Protein AF-A0A357T843-F1 (afdb_monomer_lite)

Radius of gyration: 19.22 Å; chains: 1; bounding box: 38×35×59 Å

Structure (mmCIF, N/CA/C/O backbone):
data_AF-A0A357T843-F1
#
_entry.id   AF-A0A357T843-F1
#
loop_
_atom_site.group_PDB
_atom_site.id
_atom_site.type_symbol
_atom_site.label_atom_id
_atom_site.label_alt_id
_atom_site.label_comp_id
_atom_site.label_asym_id
_atom_site.label_entity_id
_atom_site.label_seq_id
_atom_site.pdbx_PDB_ins_code
_atom_site.Cartn_x
_atom_site.Cartn_y
_atom_site.Cartn_z
_atom_site.occupancy
_atom_site.B_iso_or_equiv
_atom_site.auth_seq_id
_atom_site.auth_comp_id
_atom_site.auth_asym_id
_atom_site.auth_atom_id
_atom_site.pdbx_PDB_model_num
ATOM 1 N N . MET A 1 1 ? -23.419 -10.556 -13.856 1.00 36.19 1 MET A N 1
ATOM 2 C CA . MET A 1 1 ? -22.731 -9.258 -13.657 1.00 36.19 1 MET A CA 1
ATOM 3 C C . MET A 1 1 ? -23.251 -8.631 -12.364 1.00 36.19 1 MET A C 1
ATOM 5 O O . MET A 1 1 ? -24.310 -8.017 -12.367 1.00 36.19 1 MET A O 1
ATOM 9 N N . GLY A 1 2 ? -22.595 -8.901 -11.231 1.00 37.34 2 GLY A N 1
ATOM 10 C CA . GLY A 1 2 ? -23.030 -8.414 -9.915 1.00 37.34 2 GLY A CA 1
ATOM 11 C C . GLY A 1 2 ? -22.570 -6.976 -9.679 1.00 37.34 2 GLY A C 1
ATOM 12 O O . GLY A 1 2 ? -21.392 -6.674 -9.846 1.00 37.34 2 GLY A O 1
ATOM 13 N N . LYS A 1 3 ? -23.495 -6.080 -9.326 1.00 36.06 3 LYS A N 1
ATOM 14 C CA . LYS A 1 3 ? -23.189 -4.685 -8.986 1.00 36.06 3 LYS A CA 1
ATOM 15 C C . LYS A 1 3 ? -22.627 -4.628 -7.561 1.00 36.06 3 LYS A C 1
ATOM 17 O O . LYS A 1 3 ? -23.372 -4.830 -6.607 1.00 36.06 3 LYS A O 1
ATOM 22 N N . TYR A 1 4 ? -21.337 -4.337 -7.410 1.00 35.84 4 TYR A N 1
ATOM 23 C CA . TYR A 1 4 ? -20.745 -4.034 -6.105 1.00 35.84 4 TYR A CA 1
ATOM 24 C C . TYR A 1 4 ? -21.028 -2.567 -5.751 1.00 35.84 4 TYR A C 1
ATOM 26 O O . TYR A 1 4 ? -20.504 -1.652 -6.381 1.00 35.84 4 TYR A O 1
ATOM 34 N N . ASN A 1 5 ? -21.885 -2.338 -4.754 1.00 35.84 5 ASN A N 1
ATOM 35 C CA . ASN A 1 5 ? -22.154 -1.011 -4.198 1.00 35.84 5 ASN A CA 1
ATOM 36 C C . ASN A 1 5 ? -21.039 -0.634 -3.211 1.00 35.84 5 ASN A C 1
ATOM 38 O O . ASN A 1 5 ? -21.101 -0.992 -2.035 1.00 35.84 5 ASN A O 1
ATOM 42 N N . VAL A 1 6 ? -20.025 0.1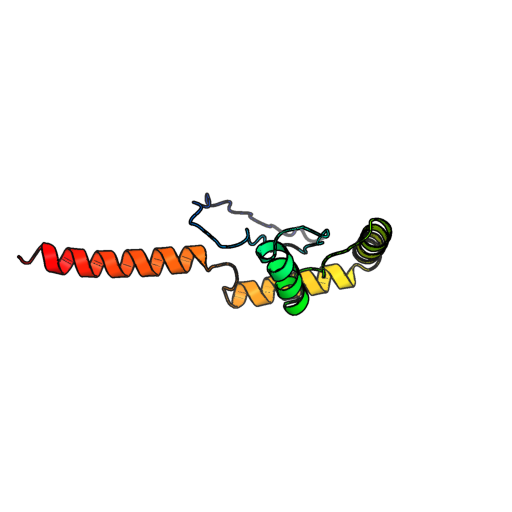01 -3.669 1.00 39.31 6 VAL A N 1
ATOM 43 C CA . VAL A 1 6 ? -19.020 0.700 -2.779 1.00 39.31 6 VAL A CA 1
ATOM 44 C C . VAL A 1 6 ? -19.473 2.115 -2.423 1.00 39.31 6 VAL A C 1
ATOM 46 O O . VAL A 1 6 ? -19.287 3.057 -3.190 1.00 39.31 6 VAL A O 1
ATOM 49 N N . LYS A 1 7 ? -20.087 2.287 -1.247 1.00 33.34 7 LYS A N 1
ATOM 50 C CA . LYS A 1 7 ? -20.304 3.620 -0.666 1.00 33.34 7 LYS A CA 1
ATOM 51 C C . LYS A 1 7 ? -18.979 4.126 -0.090 1.00 33.34 7 LYS A C 1
ATOM 53 O O . LYS A 1 7 ? -18.620 3.783 1.032 1.00 33.34 7 LYS A O 1
ATOM 58 N N . CYS A 1 8 ? -18.263 4.956 -0.844 1.00 34.16 8 CYS A N 1
ATOM 59 C CA . CYS A 1 8 ? -17.141 5.728 -0.313 1.00 34.16 8 CYS A CA 1
ATOM 60 C C . CYS A 1 8 ? -17.693 6.914 0.495 1.00 34.16 8 CYS A C 1
ATOM 62 O O . CYS A 1 8 ? -18.053 7.950 -0.058 1.00 34.16 8 CYS A O 1
ATOM 64 N N . THR A 1 9 ? -17.824 6.760 1.813 1.00 40.94 9 THR A N 1
ATOM 65 C CA . THR A 1 9 ? -18.115 7.884 2.712 1.00 40.94 9 THR A CA 1
ATOM 66 C C . THR A 1 9 ? -16.826 8.647 2.995 1.00 40.94 9 THR A C 1
ATOM 68 O O . THR A 1 9 ? -16.083 8.302 3.913 1.00 40.94 9 THR A O 1
ATOM 71 N N . THR A 1 10 ? -16.555 9.697 2.227 1.00 39.06 10 THR A N 1
ATOM 72 C CA . THR A 1 10 ? -15.476 10.653 2.497 1.00 39.06 10 THR A CA 1
ATOM 73 C C . THR A 1 10 ? -15.836 11.521 3.708 1.00 39.06 10 THR A C 1
ATOM 75 O O . THR A 1 10 ? -16.389 12.612 3.591 1.00 39.06 10 THR A O 1
ATOM 78 N N . LYS A 1 11 ? -15.534 11.049 4.924 1.00 38.69 11 LYS A N 1
ATOM 79 C CA . LYS A 1 11 ? -15.502 11.936 6.098 1.00 38.69 11 LYS A CA 1
ATOM 80 C C . LYS A 1 11 ? -14.189 12.722 6.069 1.00 38.69 11 LYS A C 1
ATOM 82 O O . LYS A 1 11 ? -13.125 12.118 6.150 1.00 38.69 11 LYS A O 1
ATOM 87 N N . LYS A 1 12 ? -14.289 14.055 5.937 1.00 36.38 12 LYS A N 1
ATOM 88 C CA . LYS A 1 12 ? -13.186 15.040 5.979 1.00 36.38 12 LYS A CA 1
ATOM 89 C C . LYS A 1 12 ? -12.102 14.630 6.989 1.00 36.38 12 LYS A C 1
ATOM 91 O O . LYS A 1 12 ? -12.351 14.621 8.193 1.00 36.38 12 LYS A O 1
ATOM 96 N N . SER A 1 13 ? -10.912 14.307 6.491 1.00 37.75 13 SER A N 1
ATOM 97 C CA . SER A 1 13 ? -9.718 14.039 7.291 1.00 37.75 13 SER A CA 1
ATOM 98 C C . SER A 1 13 ? -9.080 15.363 7.717 1.00 37.75 13 SER A C 1
ATOM 100 O O . SER A 1 13 ? -8.620 16.132 6.875 1.00 37.75 13 SER A O 1
ATOM 102 N N . VAL A 1 14 ? -9.072 15.637 9.021 1.00 40.47 14 VAL A N 1
ATOM 103 C CA . VAL A 1 14 ? -8.309 16.738 9.623 1.00 40.47 14 VAL A CA 1
ATOM 104 C C . VAL A 1 14 ? -6.891 16.223 9.875 1.00 40.47 14 VAL A C 1
ATOM 106 O O . VAL A 1 14 ? -6.715 15.235 10.587 1.00 40.47 14 VAL A O 1
ATOM 109 N N . PHE A 1 15 ? -5.898 16.852 9.244 1.00 34.44 15 PHE A N 1
ATOM 110 C CA . PHE A 1 15 ? -4.486 16.479 9.342 1.00 34.44 15 PHE A CA 1
ATOM 111 C C . PHE A 1 15 ? -3.886 16.886 10.688 1.00 34.44 15 PHE A C 1
ATOM 113 O O . PHE A 1 15 ? -3.948 18.050 11.073 1.00 34.44 15 PHE A O 1
ATOM 120 N N . GLY A 1 16 ? -3.277 15.916 11.372 1.00 31.86 16 GLY A N 1
ATOM 121 C CA . GLY A 1 16 ? -2.362 16.099 12.494 1.00 31.86 16 GLY A CA 1
ATOM 122 C C . GLY A 1 16 ? -1.013 15.472 12.137 1.00 31.86 16 GLY A C 1
ATOM 123 O O . GLY A 1 16 ? -0.962 14.419 11.506 1.00 31.86 16 GLY A O 1
ATOM 124 N N . SER A 1 17 ? 0.060 16.170 12.488 1.00 33.41 17 SER A N 1
ATOM 125 C CA . SER A 1 17 ? 1.472 15.903 12.193 1.00 33.41 17 SER A CA 1
ATOM 126 C C . SER A 1 17 ? 1.902 14.424 12.161 1.00 33.41 17 SER A C 1
ATOM 128 O O . SER A 1 17 ? 1.781 13.715 13.158 1.00 33.41 17 SER A O 1
ATOM 130 N N . GLY A 1 18 ? 2.531 14.012 11.052 1.00 37.75 18 GLY A N 1
ATOM 131 C CA . GLY A 1 18 ? 3.561 12.964 11.055 1.00 37.75 18 GLY A CA 1
ATOM 132 C C . GLY A 1 18 ? 3.159 11.532 10.693 1.00 37.75 18 GLY A C 1
ATOM 133 O O . GLY A 1 18 ? 3.995 10.647 10.826 1.00 37.75 18 GLY A O 1
ATOM 134 N N . THR A 1 19 ? 1.940 11.264 10.218 1.00 37.38 19 THR A N 1
ATOM 135 C CA . THR A 1 19 ? 1.590 9.932 9.679 1.00 37.38 19 THR A CA 1
ATOM 136 C C . THR A 1 19 ? 1.444 9.997 8.157 1.00 37.38 19 THR A C 1
ATOM 138 O O . THR A 1 19 ? 0.696 10.850 7.675 1.00 37.38 19 THR A O 1
ATOM 141 N N . PRO A 1 20 ? 2.146 9.149 7.374 1.00 50.19 20 PRO A N 1
ATOM 142 C CA . PRO A 1 20 ? 1.960 9.111 5.929 1.00 50.19 20 PRO A CA 1
ATOM 143 C C . PRO A 1 20 ? 0.485 8.849 5.620 1.00 50.19 20 PRO A C 1
ATOM 145 O O . PRO A 1 20 ? -0.173 8.054 6.293 1.00 50.19 20 PRO A O 1
ATOM 148 N N . TYR A 1 21 ? -0.040 9.567 4.631 1.00 49.28 21 TYR A N 1
ATOM 149 C CA . TYR A 1 21 ? -1.422 9.446 4.186 1.00 49.28 21 TYR A CA 1
ATOM 150 C C . TYR A 1 21 ? -1.699 7.984 3.811 1.00 49.28 21 TYR A C 1
ATOM 152 O O . TYR A 1 21 ? -1.209 7.483 2.800 1.00 49.28 21 TYR A O 1
ATOM 160 N N . PHE A 1 22 ? -2.463 7.288 4.649 1.00 65.00 22 PHE A N 1
ATOM 161 C CA . PHE A 1 22 ? -2.771 5.878 4.458 1.00 65.00 22 PHE A CA 1
ATOM 162 C C . PHE A 1 22 ? -4.039 5.742 3.618 1.00 65.00 22 PHE A C 1
ATOM 164 O O . PHE A 1 22 ? -5.157 5.793 4.129 1.00 65.00 22 PHE A O 1
ATOM 171 N N . TYR A 1 23 ? -3.858 5.581 2.310 1.00 70.50 23 TYR A N 1
ATOM 172 C CA . TYR A 1 23 ? -4.944 5.222 1.407 1.00 70.50 23 TYR A CA 1
ATOM 173 C C . TYR A 1 23 ? -5.051 3.688 1.332 1.00 70.50 23 TYR A C 1
ATOM 175 O O . TYR A 1 23 ? -4.055 3.039 0.994 1.00 70.50 23 TYR A O 1
ATOM 183 N N . PRO A 1 24 ? -6.222 3.090 1.640 1.00 85.81 24 PRO A N 1
ATOM 184 C CA . PRO A 1 24 ? -6.441 1.643 1.590 1.00 85.81 24 PRO A CA 1
ATOM 185 C C . PRO A 1 24 ? -6.647 1.187 0.139 1.00 85.81 24 PRO A C 1
ATOM 187 O O . PRO A 1 24 ? -7.714 0.716 -0.247 1.00 85.81 24 PRO A O 1
ATOM 190 N N . ILE A 1 25 ? -5.621 1.393 -0.679 1.00 90.88 25 ILE A N 1
ATOM 191 C CA . ILE A 1 25 ? -5.533 0.972 -2.077 1.00 90.88 25 ILE A CA 1
ATOM 192 C C . ILE A 1 25 ? -4.145 0.362 -2.324 1.00 90.88 25 ILE A C 1
ATOM 194 O O . ILE A 1 25 ? -3.207 0.696 -1.589 1.00 90.88 25 ILE A O 1
ATOM 198 N N . PRO A 1 26 ? -3.992 -0.523 -3.326 1.00 93.69 26 PRO A N 1
ATOM 199 C CA . PRO A 1 26 ? -2.688 -1.021 -3.752 1.00 93.69 26 PRO A CA 1
ATOM 200 C C . PRO A 1 26 ? -1.751 0.131 -4.138 1.00 93.69 26 PRO A C 1
ATOM 202 O O . PRO A 1 26 ? -2.147 1.024 -4.888 1.00 93.69 26 PRO A O 1
ATOM 205 N N . LYS A 1 27 ? -0.521 0.132 -3.609 1.00 91.62 27 LYS A N 1
ATOM 206 C CA . LYS A 1 27 ? 0.444 1.236 -3.779 1.00 91.62 27 LYS A CA 1
ATOM 207 C C . LYS A 1 27 ? 1.668 0.816 -4.590 1.00 91.62 27 LYS A C 1
ATOM 209 O O . LYS A 1 27 ? 2.323 -0.159 -4.243 1.00 91.62 27 LYS A O 1
ATOM 214 N N . LEU A 1 28 ? 2.001 1.602 -5.610 1.00 92.88 28 LEU A N 1
ATOM 215 C CA . LEU A 1 28 ? 3.262 1.536 -6.349 1.00 92.88 28 LEU A CA 1
ATOM 216 C C . LEU A 1 28 ? 4.163 2.682 -5.877 1.00 92.88 28 LEU A C 1
ATOM 218 O O . LEU A 1 28 ? 3.734 3.837 -5.898 1.00 92.88 28 LEU A O 1
ATOM 222 N N . PHE A 1 29 ? 5.386 2.379 -5.445 1.00 91.31 29 PHE A N 1
ATOM 223 C CA . PHE A 1 29 ? 6.307 3.378 -4.897 1.00 91.31 29 PHE A CA 1
ATOM 224 C C . PHE A 1 29 ? 7.431 3.726 -5.878 1.00 91.31 29 PHE A C 1
ATOM 226 O O . PHE A 1 29 ? 8.155 2.857 -6.353 1.00 91.31 29 PHE A O 1
ATOM 233 N N . LEU A 1 30 ? 7.599 5.022 -6.144 1.00 90.81 30 LEU A N 1
ATOM 234 C CA . LEU A 1 30 ? 8.766 5.592 -6.825 1.00 90.81 30 LEU A CA 1
ATOM 235 C C . LEU A 1 30 ? 9.894 5.814 -5.815 1.00 90.81 30 LEU A C 1
ATOM 237 O O . LEU A 1 30 ? 9.607 6.121 -4.660 1.00 90.81 30 LEU A O 1
ATOM 241 N N . GLN A 1 31 ? 11.151 5.761 -6.254 1.00 86.62 31 GLN A N 1
ATOM 242 C CA . GLN A 1 31 ? 12.281 6.159 -5.416 1.00 86.62 31 GLN A CA 1
ATOM 243 C C . GLN A 1 31 ? 12.182 7.627 -4.999 1.00 86.62 31 GLN A C 1
ATOM 245 O O . GLN A 1 31 ? 12.026 8.521 -5.839 1.00 86.62 31 GLN A O 1
ATOM 250 N N . ARG A 1 32 ? 12.310 7.881 -3.691 1.00 77.31 32 ARG A N 1
ATOM 251 C CA . ARG A 1 32 ? 12.309 9.236 -3.125 1.00 77.31 32 ARG A CA 1
ATOM 252 C C . ARG A 1 32 ? 13.541 9.515 -2.264 1.00 77.31 32 ARG A C 1
ATOM 254 O O . ARG A 1 32 ? 14.343 8.636 -1.974 1.00 77.31 32 ARG A O 1
ATOM 261 N N . VAL A 1 33 ? 13.712 10.787 -1.897 1.00 60.59 33 VAL A N 1
ATOM 262 C CA . VAL A 1 33 ? 14.906 11.295 -1.192 1.00 60.59 33 VAL A CA 1
ATOM 263 C C . VAL A 1 33 ? 14.724 11.316 0.336 1.00 60.59 33 VAL A C 1
ATOM 265 O O . VAL A 1 33 ? 15.689 11.518 1.067 1.00 60.59 33 VAL A O 1
ATOM 268 N N . GLY A 1 34 ? 13.498 11.126 0.839 1.00 71.88 34 GLY A N 1
ATOM 269 C CA . GLY A 1 34 ? 13.171 11.217 2.263 1.00 71.88 34 GLY A CA 1
ATOM 270 C C . GLY A 1 34 ? 13.055 9.858 2.960 1.00 71.88 34 GLY A C 1
ATOM 271 O O . GLY A 1 34 ? 12.303 8.988 2.529 1.00 71.88 34 GLY A O 1
ATOM 272 N N . GLY A 1 35 ? 13.714 9.701 4.114 1.00 68.94 35 GLY A N 1
ATOM 273 C CA . GLY A 1 35 ? 13.677 8.453 4.895 1.00 68.94 35 GLY A CA 1
ATOM 274 C C . GLY A 1 35 ? 12.278 8.044 5.384 1.00 68.94 35 GLY A C 1
A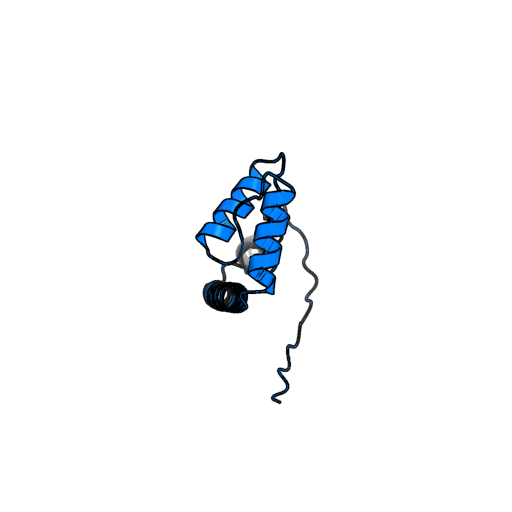TOM 275 O O . GLY A 1 35 ? 11.959 6.859 5.412 1.00 68.94 35 GLY A O 1
ATOM 276 N N . HIS A 1 36 ? 11.408 9.008 5.709 1.00 70.38 36 HIS A N 1
ATOM 277 C CA . HIS A 1 36 ? 10.014 8.725 6.085 1.00 70.38 36 HIS A CA 1
ATOM 278 C C . HIS A 1 36 ? 9.197 8.119 4.933 1.00 70.38 36 HIS A C 1
ATOM 280 O O . HIS A 1 36 ? 8.292 7.321 5.169 1.00 70.38 36 HIS A O 1
ATOM 286 N N . GLU A 1 37 ? 9.518 8.482 3.691 1.00 72.44 37 GLU A N 1
ATOM 287 C CA . GLU A 1 37 ? 8.844 7.978 2.492 1.00 72.44 37 GLU A CA 1
ATOM 288 C C . GLU A 1 37 ? 9.367 6.578 2.135 1.00 72.44 37 GLU A C 1
ATOM 290 O O . GLU A 1 37 ? 8.564 5.677 1.886 1.00 72.44 37 GLU A O 1
ATOM 295 N N . ALA A 1 38 ? 10.685 6.364 2.248 1.00 81.44 38 ALA A N 1
ATOM 296 C CA . ALA A 1 38 ? 11.323 5.056 2.081 1.00 81.44 38 ALA A CA 1
ATOM 297 C C . ALA A 1 38 ? 10.811 4.027 3.105 1.00 81.44 38 ALA A C 1
ATOM 299 O O . ALA A 1 38 ? 10.477 2.892 2.759 1.00 81.44 38 ALA A O 1
ATOM 300 N N . TYR A 1 39 ? 10.664 4.434 4.372 1.00 83.81 39 TYR A N 1
ATOM 301 C CA . TYR A 1 39 ? 10.074 3.574 5.399 1.00 83.81 39 TYR A CA 1
ATOM 302 C C . TYR A 1 39 ? 8.614 3.222 5.083 1.00 83.81 39 TYR A C 1
ATOM 304 O O . TYR A 1 39 ? 8.191 2.092 5.316 1.00 83.81 39 TYR A O 1
ATOM 312 N N . GLY A 1 40 ? 7.855 4.154 4.496 1.00 83.56 40 GLY A N 1
ATOM 313 C CA . GLY A 1 40 ? 6.495 3.899 4.021 1.00 83.56 40 GLY A CA 1
ATOM 314 C C . GLY A 1 40 ? 6.431 2.785 2.972 1.00 83.56 40 GLY A C 1
ATOM 315 O O . GLY A 1 40 ? 5.593 1.892 3.094 1.00 83.56 40 GLY A O 1
ATOM 316 N N . ALA A 1 41 ? 7.340 2.794 1.995 1.00 87.56 41 ALA A N 1
ATOM 317 C CA . ALA A 1 41 ? 7.422 1.760 0.963 1.00 87.56 41 ALA A CA 1
ATOM 318 C C . ALA A 1 41 ? 7.810 0.388 1.538 1.00 87.56 41 ALA A C 1
ATOM 320 O O . ALA A 1 41 ? 7.147 -0.612 1.263 1.00 87.56 41 ALA A O 1
ATOM 321 N N . ILE A 1 42 ? 8.824 0.341 2.413 1.00 88.88 42 ILE A N 1
ATOM 322 C CA . ILE A 1 42 ? 9.232 -0.892 3.108 1.00 88.88 42 ILE A CA 1
ATOM 323 C C . ILE A 1 42 ? 8.051 -1.472 3.891 1.00 88.88 42 ILE A C 1
ATOM 325 O O . ILE A 1 42 ? 7.742 -2.658 3.793 1.00 88.88 42 ILE A O 1
ATOM 329 N N . TYR A 1 43 ? 7.367 -0.631 4.663 1.00 88.31 43 TYR A N 1
ATOM 330 C CA . TYR A 1 43 ? 6.283 -1.060 5.537 1.00 88.31 43 TYR A CA 1
ATOM 331 C C . TYR A 1 43 ? 5.044 -1.520 4.763 1.00 88.31 43 TYR A C 1
ATOM 333 O O . TYR A 1 43 ? 4.382 -2.467 5.194 1.00 88.31 43 TYR A O 1
ATOM 341 N N . ALA A 1 44 ? 4.748 -0.873 3.631 1.00 89.06 44 ALA A N 1
ATOM 342 C CA . ALA A 1 44 ? 3.677 -1.263 2.721 1.00 89.06 44 ALA A CA 1
ATOM 343 C C . ALA A 1 44 ? 3.991 -2.588 2.009 1.00 89.06 44 ALA A C 1
ATOM 345 O O . ALA A 1 44 ? 3.142 -3.478 1.946 1.00 89.06 44 ALA A O 1
ATOM 346 N N . SER A 1 45 ? 5.236 -2.770 1.560 1.00 91.81 45 SER A N 1
ATOM 347 C CA . SER A 1 45 ? 5.687 -4.033 0.973 1.00 91.81 45 SER A CA 1
ATOM 348 C C . SER A 1 45 ? 5.672 -5.183 1.974 1.00 91.81 45 SER A C 1
ATOM 350 O O . SER A 1 45 ? 5.207 -6.265 1.633 1.00 91.81 45 SER A O 1
ATOM 352 N N . GLN A 1 46 ? 6.128 -4.964 3.210 1.00 92.19 46 GLN A N 1
ATOM 353 C CA . GLN A 1 46 ? 6.067 -5.975 4.274 1.00 92.19 46 GLN A CA 1
ATOM 354 C C . GLN A 1 46 ? 4.630 -6.360 4.624 1.00 92.19 46 GLN A C 1
ATOM 356 O O . GLN A 1 46 ? 4.362 -7.496 5.005 1.00 92.19 46 GLN A O 1
ATOM 361 N N . ARG A 1 47 ? 3.710 -5.399 4.525 1.00 90.69 47 ARG A N 1
ATOM 362 C CA . ARG A 1 47 ? 2.286 -5.637 4.737 1.00 90.69 47 ARG A CA 1
ATOM 363 C C . ARG A 1 47 ? 1.620 -6.313 3.571 1.00 90.69 47 ARG A C 1
ATOM 365 O O . ARG A 1 47 ? 0.611 -6.936 3.820 1.00 90.69 47 ARG A O 1
ATOM 372 N N . GLY A 1 48 ? 2.154 -6.201 2.360 1.00 93.31 48 GLY A N 1
ATOM 373 C CA . GLY A 1 48 ? 1.525 -6.716 1.149 1.00 93.31 48 GLY A CA 1
ATOM 374 C C . GLY A 1 48 ? 0.471 -5.779 0.553 1.00 93.31 48 GLY A C 1
ATOM 375 O O . GLY A 1 48 ? -0.250 -6.188 -0.34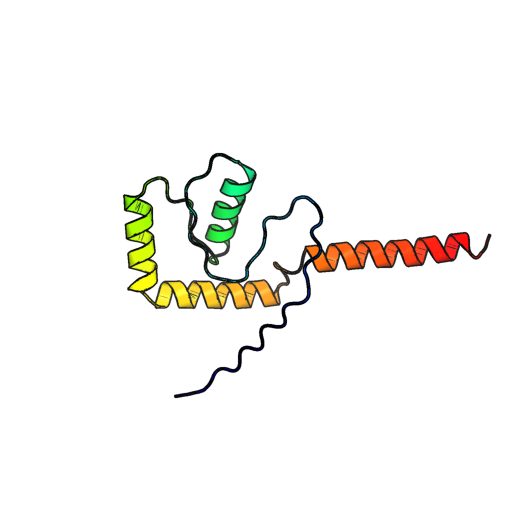7 1.00 93.31 48 GLY A O 1
ATOM 376 N N . ASP A 1 49 ? 0.376 -4.524 1.008 1.00 93.25 49 ASP A N 1
ATOM 377 C CA . ASP A 1 49 ? -0.547 -3.523 0.450 1.00 93.25 49 ASP A CA 1
ATOM 378 C C . ASP A 1 49 ? 0.140 -2.513 -0.492 1.00 93.25 49 ASP A C 1
ATOM 380 O O . ASP A 1 49 ? -0.484 -1.556 -0.974 1.00 93.25 49 ASP A O 1
ATOM 384 N N . GLY A 1 50 ? 1.428 -2.719 -0.768 1.00 92.88 50 GLY A N 1
ATOM 385 C CA . GLY A 1 50 ? 2.225 -1.906 -1.675 1.00 92.88 50 GLY A CA 1
ATOM 386 C C . GLY A 1 50 ? 3.491 -2.606 -2.163 1.00 92.88 50 GLY A C 1
ATOM 387 O O . GLY A 1 50 ? 3.799 -3.719 -1.747 1.00 92.88 50 GLY A O 1
ATOM 388 N N . THR A 1 51 ? 4.216 -1.948 -3.061 1.00 93.81 51 THR A N 1
ATOM 389 C CA . THR A 1 51 ? 5.505 -2.411 -3.589 1.00 93.81 51 THR A CA 1
ATOM 390 C C . THR A 1 51 ? 6.676 -1.861 -2.773 1.00 93.81 51 THR A C 1
ATOM 392 O O . THR A 1 51 ? 6.527 -0.914 -2.002 1.00 93.81 51 THR A O 1
ATOM 395 N N . MET A 1 52 ? 7.873 -2.408 -2.988 1.00 92.00 52 MET A N 1
ATOM 396 C CA . MET A 1 52 ? 9.112 -1.697 -2.654 1.00 92.00 52 MET A CA 1
ATOM 397 C C . MET A 1 52 ? 9.281 -0.463 -3.558 1.00 92.00 52 MET A C 1
ATOM 399 O O . MET A 1 52 ? 8.583 -0.328 -4.568 1.00 92.00 52 MET A O 1
ATOM 403 N N . GLU A 1 53 ? 10.203 0.435 -3.206 1.00 92.12 53 GLU A N 1
ATOM 404 C CA . GLU A 1 53 ? 10.556 1.565 -4.073 1.00 92.12 53 GLU A CA 1
ATOM 405 C C . GLU A 1 53 ? 11.215 1.085 -5.368 1.00 92.12 53 GLU A C 1
ATOM 407 O O . GLU A 1 53 ? 12.232 0.391 -5.334 1.00 92.12 53 GLU A O 1
AT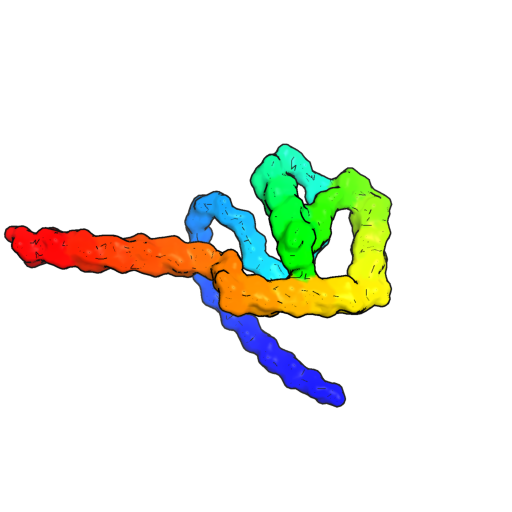OM 412 N N . CYS A 1 54 ? 10.678 1.529 -6.502 1.00 92.81 54 CYS A N 1
ATOM 413 C CA . CYS A 1 54 ? 11.302 1.366 -7.806 1.00 92.81 54 CYS A CA 1
ATOM 414 C C . CYS A 1 54 ? 12.335 2.478 -8.026 1.00 92.81 54 CYS A C 1
ATOM 416 O O . CYS A 1 54 ? 11.987 3.662 -8.066 1.00 92.81 54 CYS A O 1
ATOM 418 N N . LYS A 1 55 ? 13.604 2.098 -8.195 1.00 90.62 55 LYS A N 1
ATOM 419 C CA . LYS A 1 55 ? 14.746 3.020 -8.337 1.00 90.62 55 LYS A CA 1
ATOM 420 C C . LYS A 1 55 ? 14.906 3.571 -9.741 1.00 90.62 55 LYS A C 1
ATOM 422 O O . LYS A 1 55 ? 15.468 4.639 -9.950 1.00 90.62 55 LYS A O 1
ATOM 427 N N . THR A 1 56 ? 14.420 2.830 -10.726 1.00 92.38 56 THR A N 1
ATOM 428 C CA . THR A 1 56 ? 14.557 3.200 -12.133 1.00 92.38 56 THR A CA 1
ATOM 429 C C . THR A 1 56 ? 13.202 3.251 -12.812 1.00 92.38 56 THR A C 1
ATOM 431 O O . THR A 1 56 ? 12.250 2.583 -12.404 1.00 92.38 56 THR A O 1
ATOM 434 N N . LYS A 1 57 ? 13.123 4.032 -13.890 1.00 93.25 57 LYS A N 1
ATOM 435 C CA . LYS A 1 57 ? 11.930 4.090 -14.737 1.00 93.25 57 LYS A CA 1
ATOM 436 C C . LYS A 1 57 ? 11.589 2.716 -15.319 1.00 93.25 57 LYS A C 1
ATOM 438 O O . LYS A 1 57 ? 10.422 2.346 -15.346 1.00 93.25 57 LYS A O 1
ATOM 443 N N . ASP A 1 58 ? 12.594 1.950 -15.730 1.00 95.12 58 ASP A N 1
ATOM 444 C CA . ASP A 1 58 ? 12.371 0.631 -16.325 1.00 95.12 58 ASP A CA 1
ATOM 445 C C . ASP A 1 58 ? 11.844 -0.373 -15.296 1.00 95.12 58 ASP A C 1
ATOM 447 O O . ASP A 1 58 ? 10.984 -1.190 -15.606 1.00 95.12 58 ASP A O 1
ATOM 451 N N . GLU A 1 59 ? 12.330 -0.305 -14.055 1.00 94.88 59 GLU A N 1
ATOM 452 C CA . GLU A 1 59 ? 11.784 -1.099 -12.953 1.00 94.88 59 GLU A CA 1
ATOM 453 C C . GLU A 1 59 ? 10.330 -0.731 -12.667 1.00 94.88 59 GLU A C 1
ATOM 455 O O . GLU A 1 59 ? 9.492 -1.621 -12.560 1.00 94.88 59 GLU A O 1
ATOM 460 N N . LEU A 1 60 ? 10.021 0.566 -12.618 1.00 94.69 60 LEU A N 1
ATOM 461 C CA . LEU A 1 60 ? 8.658 1.046 -12.427 1.00 94.69 60 LEU A CA 1
ATOM 462 C C . LEU A 1 60 ? 7.710 0.509 -13.506 1.00 94.69 60 LEU A C 1
ATOM 464 O O . LEU A 1 60 ? 6.629 0.032 -13.174 1.00 94.69 60 LEU A O 1
ATOM 468 N N . ILE A 1 61 ? 8.119 0.578 -14.777 1.00 96.38 61 ILE A N 1
ATOM 469 C CA . ILE A 1 61 ? 7.329 0.074 -15.908 1.00 96.38 61 ILE A CA 1
ATOM 470 C C . ILE A 1 61 ? 7.110 -1.431 -15.762 1.00 96.38 61 ILE A C 1
ATOM 472 O O . ILE A 1 61 ? 5.968 -1.869 -15.781 1.00 96.38 61 ILE A O 1
ATOM 476 N N . ARG A 1 62 ? 8.165 -2.213 -15.493 1.00 96.44 62 ARG A N 1
ATOM 477 C CA . ARG A 1 62 ? 8.037 -3.668 -15.298 1.00 96.44 62 ARG A CA 1
ATOM 478 C C . ARG A 1 62 ? 7.076 -4.035 -14.170 1.00 96.44 62 ARG A C 1
ATOM 480 O O . ARG A 1 62 ? 6.30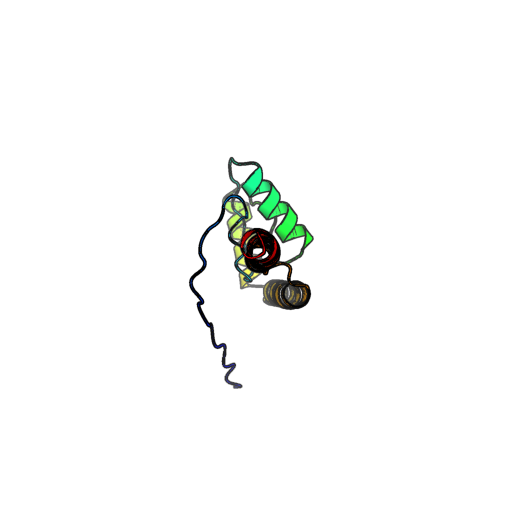1 -4.978 -14.301 1.00 96.44 62 ARG A O 1
ATOM 487 N N . VAL A 1 63 ? 7.138 -3.316 -13.049 1.00 95.50 63 VAL A N 1
ATOM 488 C CA . VAL A 1 63 ? 6.234 -3.556 -11.918 1.00 95.50 63 VAL A CA 1
ATOM 489 C C . VAL A 1 63 ? 4.806 -3.152 -12.277 1.00 95.50 63 VAL A C 1
ATOM 491 O O . VAL A 1 63 ? 3.872 -3.878 -11.946 1.00 95.50 63 VAL A O 1
ATOM 494 N N . LEU A 1 64 ? 4.623 -2.030 -12.974 1.00 95.81 64 LEU A N 1
ATOM 495 C CA . LEU A 1 64 ? 3.310 -1.594 -13.441 1.00 95.81 64 LEU A CA 1
ATOM 496 C C . LEU A 1 64 ? 2.691 -2.614 -14.403 1.00 95.81 64 LEU A C 1
ATOM 498 O O . LEU A 1 64 ? 1.540 -2.996 -14.204 1.00 95.81 64 LEU A O 1
ATOM 502 N N . ASP A 1 65 ? 3.459 -3.099 -15.376 1.00 96.94 65 ASP A N 1
ATOM 503 C CA . ASP A 1 65 ? 3.026 -4.131 -16.320 1.00 96.94 65 ASP A CA 1
ATOM 504 C C . ASP A 1 65 ? 2.613 -5.402 -15.568 1.00 96.94 65 ASP A C 1
ATOM 506 O O . ASP A 1 65 ? 1.516 -5.918 -15.771 1.00 96.94 65 ASP A O 1
ATOM 510 N N . ALA A 1 66 ? 3.411 -5.845 -14.589 1.00 96.06 66 ALA A N 1
ATOM 511 C CA . ALA A 1 66 ? 3.054 -6.989 -13.753 1.00 96.06 66 ALA A CA 1
ATOM 512 C C . ALA A 1 66 ? 1.735 -6.780 -12.986 1.00 96.06 66 ALA A C 1
ATOM 514 O O . ALA A 1 66 ? 0.920 -7.700 -12.920 1.00 96.06 66 ALA A O 1
ATOM 515 N N . LEU A 1 67 ? 1.493 -5.585 -12.431 1.00 95.38 67 LEU A N 1
ATOM 516 C CA . LEU A 1 67 ? 0.238 -5.267 -11.738 1.00 95.38 67 LEU A CA 1
ATOM 517 C C . LEU A 1 67 ? -0.974 -5.280 -12.683 1.00 95.38 67 LEU A C 1
ATOM 519 O O . LEU A 1 67 ? -2.063 -5.680 -12.265 1.00 95.38 67 LEU A O 1
ATOM 523 N N . LEU A 1 68 ? -0.804 -4.839 -13.932 1.00 94.56 68 LEU A N 1
ATOM 524 C CA . LEU A 1 68 ? -1.875 -4.782 -14.930 1.00 94.56 68 LEU A CA 1
ATOM 525 C C . LEU A 1 68 ? -2.177 -6.160 -15.536 1.00 94.56 68 LEU A C 1
ATOM 527 O O . LEU A 1 68 ? -3.350 -6.529 -15.665 1.00 94.56 68 LEU A O 1
ATOM 531 N N . ASP A 1 69 ? -1.138 -6.932 -15.849 1.00 96.38 69 ASP A N 1
ATOM 532 C CA . ASP A 1 69 ? -1.252 -8.236 -16.503 1.00 96.38 69 ASP A CA 1
ATOM 533 C C . ASP A 1 69 ? -1.672 -9.331 -15.516 1.00 96.38 69 ASP A C 1
ATOM 535 O O . ASP A 1 69 ? -2.567 -10.141 -15.788 1.00 96.38 69 ASP A O 1
ATOM 539 N N . GLN A 1 70 ? -1.074 -9.342 -14.323 1.00 95.06 70 GLN A N 1
ATOM 540 C CA . GLN A 1 70 ? -1.322 -10.358 -13.304 1.00 95.06 70 GLN A CA 1
ATOM 541 C C . GLN A 1 70 ? -2.319 -9.846 -12.267 1.00 95.06 70 GLN A C 1
ATOM 543 O O . GLN A 1 70 ? -1.969 -9.448 -11.155 1.00 95.06 70 GLN A O 1
ATOM 548 N N . LYS A 1 71 ? -3.610 -9.938 -12.606 1.00 93.62 71 LYS A N 1
ATOM 549 C CA . LYS A 1 71 ? -4.722 -9.511 -11.731 1.00 93.62 71 LYS A CA 1
ATOM 550 C C . LYS A 1 71 ? -4.665 -10.097 -10.318 1.00 93.62 71 LYS A C 1
ATOM 552 O O . LYS A 1 71 ? -5.213 -9.495 -9.397 1.00 93.62 71 LYS A O 1
ATOM 557 N N . GLU A 1 72 ? -4.033 -11.255 -10.143 1.00 97.00 72 GLU A N 1
ATOM 558 C CA . GLU A 1 72 ? -3.895 -11.891 -8.834 1.00 97.00 72 GLU A CA 1
ATOM 559 C C . GLU A 1 72 ? -3.035 -11.081 -7.865 1.00 97.00 72 GLU A C 1
ATOM 561 O O . GLU A 1 72 ? -3.353 -11.027 -6.682 1.00 97.00 72 GLU A O 1
ATOM 566 N N . ILE A 1 73 ? -2.031 -10.352 -8.360 1.00 95.94 73 ILE A N 1
ATOM 567 C CA . ILE A 1 73 ? -1.224 -9.460 -7.522 1.00 95.94 73 ILE A CA 1
ATOM 568 C C . ILE A 1 73 ? -2.128 -8.390 -6.900 1.00 95.94 73 ILE A C 1
ATOM 570 O O . ILE A 1 73 ? -2.169 -8.237 -5.680 1.00 95.94 73 ILE A O 1
ATOM 574 N N . LEU A 1 74 ? -2.942 -7.714 -7.718 1.00 95.81 74 LEU A N 1
ATOM 575 C CA . LEU A 1 74 ? -3.886 -6.705 -7.231 1.00 95.81 74 LEU A CA 1
ATOM 576 C C . LEU A 1 74 ? -4.973 -7.300 -6.326 1.00 95.81 74 LEU A C 1
ATOM 578 O O . LEU A 1 74 ? -5.382 -6.651 -5.362 1.00 95.81 74 LEU A O 1
ATOM 582 N N . ARG A 1 75 ? -5.455 -8.520 -6.601 1.00 96.94 75 ARG A N 1
ATOM 583 C CA . ARG A 1 75 ? -6.415 -9.201 -5.713 1.00 96.94 75 ARG A CA 1
ATOM 584 C C . ARG A 1 75 ? -5.808 -9.474 -4.344 1.00 96.94 75 ARG A C 1
ATOM 586 O O . ARG A 1 75 ? -6.451 -9.147 -3.350 1.00 96.94 75 ARG A O 1
ATOM 593 N N . ASN A 1 76 ? -4.584 -9.987 -4.294 1.00 97.31 76 ASN A N 1
ATOM 594 C CA . ASN A 1 76 ? -3.887 -10.278 -3.045 1.00 97.31 76 ASN A CA 1
ATOM 595 C C . ASN A 1 76 ? -3.635 -8.999 -2.243 1.00 97.31 76 ASN A C 1
ATOM 597 O O . ASN A 1 76 ? -3.964 -8.945 -1.060 1.00 97.31 76 ASN A O 1
ATOM 601 N N . MET A 1 77 ? -3.171 -7.929 -2.897 1.00 96.50 77 MET A N 1
ATOM 602 C CA . MET A 1 77 ? -2.997 -6.626 -2.243 1.00 96.50 77 MET A CA 1
ATOM 603 C C . MET A 1 77 ? -4.318 -6.095 -1.669 1.00 96.50 77 MET A C 1
ATOM 605 O O . MET A 1 77 ? -4.362 -5.596 -0.548 1.00 96.50 77 MET A O 1
ATOM 609 N N . ASN A 1 78 ? -5.424 -6.238 -2.405 1.00 95.81 78 ASN A N 1
ATOM 610 C CA . ASN A 1 78 ? -6.746 -5.832 -1.924 1.00 95.81 78 ASN A CA 1
ATOM 611 C C . ASN A 1 78 ? -7.245 -6.684 -0.748 1.00 95.81 78 ASN A C 1
ATOM 613 O O . ASN A 1 78 ? -7.812 -6.139 0.199 1.00 95.81 78 ASN A O 1
ATOM 617 N N . GLN A 1 79 ? -7.046 -8.002 -0.781 1.00 97.38 79 GLN A N 1
ATOM 618 C CA . GLN A 1 79 ? -7.393 -8.884 0.339 1.00 97.38 79 GLN A CA 1
ATOM 619 C C . GLN A 1 79 ? -6.633 -8.490 1.604 1.00 97.38 79 GLN A C 1
ATOM 621 O O . GLN A 1 79 ? -7.208 -8.423 2.691 1.00 97.38 79 GLN A O 1
ATOM 626 N N . GLU A 1 80 ? -5.361 -8.158 1.445 1.00 95.50 80 GLU A N 1
ATOM 627 C CA . GLU A 1 80 ? -4.503 -7.745 2.536 1.00 95.50 80 GLU A CA 1
ATOM 628 C C . GLU A 1 80 ? -4.916 -6.389 3.120 1.00 95.50 80 GLU A C 1
ATOM 630 O O . GLU A 1 80 ? -5.031 -6.241 4.335 1.00 95.50 80 GLU A O 1
ATOM 635 N N . ILE A 1 81 ? -5.295 -5.430 2.274 1.00 94.06 81 ILE A N 1
ATOM 636 C CA . ILE A 1 81 ? -5.898 -4.163 2.712 1.00 94.06 81 ILE A CA 1
ATOM 637 C C . ILE A 1 81 ? -7.161 -4.407 3.544 1.00 94.06 81 ILE A C 1
ATOM 639 O O . ILE A 1 81 ? -7.340 -3.791 4.596 1.00 94.06 81 ILE A O 1
ATOM 643 N N . LEU A 1 82 ? -8.043 -5.311 3.110 1.00 94.00 82 LEU A N 1
ATOM 644 C CA . LEU A 1 82 ? -9.251 -5.648 3.868 1.00 94.00 82 LEU A CA 1
ATOM 645 C C . LEU A 1 82 ? -8.904 -6.290 5.220 1.00 94.00 82 LEU A C 1
ATOM 647 O O . LEU A 1 82 ? -9.502 -5.938 6.242 1.00 94.00 82 LEU A O 1
ATOM 651 N N . ARG A 1 83 ? -7.897 -7.170 5.253 1.00 94.56 83 ARG A N 1
ATOM 652 C CA . ARG A 1 83 ? -7.383 -7.791 6.482 1.00 94.56 83 ARG A CA 1
ATOM 653 C C . ARG A 1 83 ? -6.829 -6.743 7.456 1.00 94.56 83 ARG A C 1
ATOM 655 O O . ARG A 1 83 ? -7.207 -6.730 8.630 1.00 94.56 83 ARG A O 1
ATOM 662 N N . LEU A 1 84 ? -5.989 -5.827 6.972 1.00 90.69 84 LEU A N 1
ATOM 663 C CA . LEU A 1 84 ? -5.388 -4.734 7.749 1.00 90.69 84 LEU A CA 1
ATOM 664 C C . LEU A 1 84 ? -6.435 -3.720 8.225 1.00 90.69 84 LEU A C 1
ATOM 666 O O . LEU A 1 84 ? -6.335 -3.192 9.337 1.00 90.69 84 LEU A O 1
ATOM 670 N N . HIS A 1 85 ? -7.474 -3.477 7.424 1.00 87.81 85 HIS A N 1
ATOM 671 C CA . HIS A 1 85 ? -8.616 -2.665 7.829 1.00 87.81 85 HIS A CA 1
ATOM 672 C C . HIS A 1 85 ? -9.364 -3.297 9.009 1.00 87.81 85 HIS A C 1
ATOM 674 O O . HIS A 1 85 ? -9.645 -2.602 9.986 1.00 87.81 85 HIS A O 1
ATOM 680 N N . GLY A 1 86 ? -9.608 -4.613 8.974 1.00 86.25 86 GLY A N 1
ATOM 681 C CA . GLY A 1 86 ? -10.175 -5.355 10.107 1.00 86.25 86 GLY A CA 1
ATOM 682 C C . GLY A 1 86 ? -9.337 -5.234 11.387 1.00 86.25 86 GLY A C 1
ATOM 683 O O . GLY A 1 86 ? -9.883 -5.179 12.488 1.00 86.25 86 GLY A O 1
ATOM 684 N N . GLN A 1 87 ? -8.017 -5.089 11.245 1.00 88.50 87 GLN A N 1
ATOM 685 C CA . GLN A 1 87 ? -7.070 -4.846 12.343 1.00 88.50 87 GLN A CA 1
ATOM 686 C C . GLN A 1 87 ? -6.927 -3.369 12.732 1.00 88.50 87 GLN A C 1
ATOM 688 O O . GLN A 1 87 ? -6.133 -3.039 13.610 1.00 88.50 87 GLN A O 1
ATOM 693 N N . LYS A 1 88 ? -7.693 -2.468 12.104 1.00 85.12 88 LYS A N 1
ATOM 694 C CA . LYS A 1 88 ? -7.677 -1.017 12.353 1.00 85.12 88 LYS A CA 1
ATOM 695 C C . LYS A 1 88 ? -6.323 -0.345 12.099 1.00 85.12 88 LYS A C 1
ATOM 697 O O . LYS A 1 88 ? -6.076 0.744 12.616 1.00 85.12 88 LYS A O 1
ATOM 702 N N . VAL A 1 89 ? -5.474 -0.931 11.250 1.00 84.62 89 VAL A N 1
ATOM 703 C CA . VAL A 1 89 ? -4.153 -0.371 10.896 1.00 84.62 89 VAL A CA 1
ATOM 704 C C . VAL A 1 89 ? -4.283 1.043 10.318 1.00 84.62 89 VAL A C 1
ATOM 706 O O . VAL A 1 89 ? -3.503 1.931 10.647 1.00 84.62 89 VAL A O 1
ATOM 709 N N . TYR A 1 90 ? -5.333 1.291 9.535 1.00 82.50 90 TYR A N 1
ATOM 710 C CA . TYR A 1 90 ? -5.602 2.590 8.909 1.00 82.50 90 TYR A CA 1
ATOM 711 C C . TYR A 1 90 ? -6.375 3.576 9.808 1.00 82.50 90 TYR A C 1
ATOM 713 O O . TYR A 1 90 ? -6.756 4.655 9.362 1.00 82.50 90 TYR A O 1
ATOM 721 N N . SER A 1 91 ? -6.654 3.228 11.070 1.00 81.69 91 SER A N 1
ATOM 722 C CA . SER A 1 91 ? -7.465 4.048 11.988 1.00 81.69 91 SER A CA 1
ATOM 723 C C . SER A 1 91 ? -6.643 4.875 12.982 1.00 81.69 91 SER A C 1
ATOM 725 O O . SER A 1 91 ? -7.224 5.464 13.894 1.00 81.69 91 SER A O 1
ATOM 727 N N . GLY A 1 92 ? -5.318 4.955 12.810 1.00 77.31 92 GLY A N 1
ATOM 728 C CA . GLY A 1 92 ? -4.408 5.608 13.760 1.00 77.31 92 GLY A CA 1
ATOM 729 C C . GLY A 1 92 ? -4.839 7.024 14.156 1.00 77.31 92 GLY A C 1
ATOM 730 O O . GLY A 1 92 ? -5.004 7.305 15.341 1.00 77.31 92 GLY A O 1
ATOM 731 N N . GLY A 1 93 ? -5.130 7.892 13.180 1.00 78.69 93 GLY A N 1
ATOM 732 C CA . GLY A 1 93 ? -5.578 9.265 13.454 1.00 78.69 93 GLY A CA 1
ATOM 733 C C . GLY A 1 93 ? -6.880 9.338 14.263 1.00 78.69 93 GLY A C 1
ATOM 734 O O . GLY A 1 93 ? -6.996 10.145 15.185 1.00 78.69 93 GLY A O 1
ATOM 735 N N . TYR A 1 94 ? -7.844 8.453 13.985 1.00 80.94 94 TYR A N 1
ATOM 736 C CA . TYR A 1 94 ? -9.099 8.396 14.741 1.00 80.94 94 TYR A CA 1
ATOM 737 C C . TYR A 1 94 ? -8.882 7.940 16.189 1.00 80.94 94 TYR A C 1
ATOM 739 O O . TYR A 1 94 ? -9.486 8.504 17.105 1.00 80.94 94 TYR A O 1
ATOM 747 N N . GLU A 1 95 ? -8.018 6.948 16.418 1.00 81.94 95 GLU A N 1
ATOM 748 C CA . GLU A 1 95 ? -7.721 6.471 17.773 1.00 81.94 95 GLU A CA 1
ATOM 749 C C . GLU A 1 95 ? -6.946 7.520 18.585 1.00 81.94 95 GLU A C 1
ATOM 751 O O . GLU A 1 95 ? -7.275 7.731 19.752 1.00 81.94 95 GLU A O 1
ATOM 756 N N . VAL A 1 96 ? -6.019 8.267 17.972 1.00 84.56 96 VAL A N 1
ATOM 757 C CA . VAL A 1 96 ? -5.336 9.396 18.634 1.00 84.56 96 VAL A CA 1
ATOM 758 C C . VAL A 1 96 ? -6.345 10.444 19.116 1.00 84.56 96 VAL A C 1
ATOM 760 O O . VAL A 1 96 ? -6.345 10.810 20.292 1.00 84.56 96 VAL A O 1
ATOM 763 N N . VAL A 1 97 ? -7.268 10.882 18.253 1.00 84.56 97 VAL A N 1
ATOM 764 C CA . VAL A 1 97 ? -8.308 11.861 18.629 1.00 84.56 97 VAL A CA 1
ATOM 765 C C . VAL A 1 97 ? -9.203 11.326 19.751 1.00 84.56 97 VAL A C 1
ATOM 767 O O . VAL A 1 97 ? -9.555 12.047 20.689 1.00 84.56 97 VAL A O 1
ATOM 770 N N . LYS A 1 98 ? -9.567 10.046 19.700 1.00 83.62 98 LYS A N 1
ATOM 771 C CA . LYS A 1 98 ? -10.378 9.395 20.735 1.00 83.62 98 LYS A CA 1
ATOM 772 C C . LYS A 1 98 ? -9.656 9.328 22.085 1.00 83.62 98 LYS A C 1
ATOM 774 O O . LYS A 1 98 ? -10.295 9.530 23.117 1.00 83.62 98 LYS A O 1
ATOM 779 N N . LEU A 1 99 ? -8.351 9.063 22.095 1.00 85.31 99 LEU A N 1
ATOM 780 C CA . LEU A 1 99 ? -7.538 9.072 23.314 1.00 85.31 99 LEU A CA 1
ATOM 781 C C . LEU A 1 99 ? -7.447 10.483 23.907 1.00 85.31 99 LEU A C 1
ATOM 783 O O . LEU A 1 99 ? -7.747 10.665 25.089 1.00 85.31 99 LEU A O 1
ATOM 787 N N . LEU A 1 100 ? -7.150 11.487 23.078 1.00 87.06 100 LEU A N 1
ATOM 788 C CA . LEU A 1 100 ? -7.093 12.890 23.502 1.00 87.06 100 LEU A CA 1
ATOM 789 C C . LEU A 1 100 ? -8.435 13.365 24.081 1.00 87.06 100 LEU A C 1
ATOM 791 O O . LEU A 1 100 ? -8.489 13.930 25.171 1.00 87.06 100 LEU A O 1
ATOM 795 N N . THR A 1 101 ? -9.547 13.077 23.403 1.00 86.44 101 THR A N 1
ATOM 796 C CA . THR A 1 101 ? -10.887 13.494 23.858 1.00 86.44 101 THR A CA 1
ATOM 797 C C . THR A 1 101 ? -11.344 12.792 25.138 1.00 86.44 101 THR A C 1
ATOM 799 O O . THR A 1 101 ? -12.046 13.404 25.947 1.00 86.44 101 THR A O 1
ATOM 802 N N . LYS A 1 102 ? -10.943 11.536 25.376 1.00 80.19 102 LYS A N 1
ATOM 803 C CA . LYS A 1 102 ? -11.167 10.861 26.667 1.00 80.19 102 LYS A CA 1
ATOM 804 C C . LYS A 1 102 ? -10.387 11.534 27.799 1.00 80.19 102 LYS A C 1
ATOM 806 O O . LYS A 1 102 ? -10.979 11.796 28.845 1.00 80.19 102 LYS A O 1
ATOM 811 N N . GLY A 1 103 ? -9.111 11.857 27.578 1.00 73.62 103 GLY A N 1
ATOM 812 C CA . GLY A 1 103 ? -8.275 12.560 28.558 1.00 73.62 103 GLY A CA 1
ATOM 813 C C . GLY A 1 103 ? -8.828 13.940 28.928 1.00 73.62 103 GLY A C 1
ATOM 814 O O . GLY A 1 103 ? -8.943 14.268 30.106 1.00 73.62 103 GLY A O 1
ATOM 815 N N . LEU A 1 104 ? -9.296 14.704 27.935 1.00 65.75 104 LEU A N 1
ATOM 816 C CA . LEU A 1 104 ? -9.908 16.023 28.141 1.00 65.75 104 LEU A CA 1
ATOM 817 C C . LEU A 1 104 ? -11.209 15.972 28.960 1.00 65.75 104 LEU A C 1
ATOM 819 O O . LEU A 1 104 ? -11.467 16.866 29.763 1.00 65.75 104 LEU A O 1
ATOM 823 N N . LYS A 1 105 ? -12.033 14.926 28.805 1.00 61.31 105 LYS A N 1
ATOM 824 C CA . LYS A 1 105 ? -13.234 14.733 29.644 1.00 61.31 105 LYS A CA 1
ATOM 825 C C . LYS A 1 105 ? -12.883 14.430 31.103 1.00 61.31 105 LYS A C 1
ATOM 827 O O . LYS A 1 105 ? -13.622 14.852 31.990 1.00 61.31 105 LYS A O 1
ATOM 832 N N . GLY A 1 106 ? -11.777 13.723 31.344 1.00 59.38 106 GLY A N 1
ATOM 833 C CA . GLY A 1 106 ? -11.228 13.515 32.686 1.00 59.38 106 GLY A CA 1
ATOM 834 C C . GLY A 1 106 ? -10.745 14.826 33.307 1.00 59.38 106 GLY A C 1
ATOM 835 O O . GLY A 1 106 ? -11.163 15.162 34.410 1.00 59.38 106 GLY A O 1
ATOM 836 N N . LEU A 1 107 ? -9.973 15.614 32.549 1.00 58.56 107 LEU A N 1
ATOM 837 C CA . LEU A 1 107 ? -9.439 16.908 32.992 1.00 58.56 107 LEU A CA 1
ATOM 838 C C . LEU A 1 107 ? -10.532 17.952 33.280 1.00 58.56 107 LEU A C 1
ATOM 840 O O . LEU A 1 107 ? -10.437 18.730 34.227 1.00 58.56 107 LEU A O 1
ATOM 844 N N . ARG A 1 108 ? -11.602 17.962 32.476 1.00 54.56 108 ARG A N 1
ATOM 845 C CA . ARG A 1 108 ? -12.741 18.866 32.683 1.00 54.56 108 ARG A CA 1
ATOM 846 C C . ARG A 1 108 ? -13.533 18.514 33.947 1.00 54.56 108 ARG A C 1
ATOM 848 O O . ARG A 1 108 ? -14.057 19.416 34.583 1.00 54.56 108 ARG A O 1
ATOM 855 N N . LYS A 1 109 ? -13.609 17.236 34.344 1.00 54.19 109 LYS A N 1
ATOM 856 C CA . LYS A 1 109 ? -14.267 16.839 35.605 1.00 54.19 109 LYS A CA 1
ATOM 857 C C . LYS A 1 109 ? -13.490 17.283 36.846 1.00 54.19 109 LYS A C 1
ATOM 859 O O . LYS A 1 109 ? -14.121 17.614 37.841 1.00 54.19 109 LYS A O 1
ATOM 864 N N . SER A 1 110 ? -12.159 17.314 36.793 1.00 53.53 110 SER A N 1
ATOM 865 C CA . SER A 1 110 ? -11.328 17.808 37.901 1.00 53.53 110 SER A CA 1
ATOM 866 C C . SER A 1 110 ? -11.345 19.333 38.043 1.00 53.53 110 SER A C 1
ATOM 868 O O . SER A 1 110 ? -11.190 19.823 39.150 1.00 53.53 110 SER A O 1
ATOM 870 N N . PHE A 1 111 ? -11.574 20.081 36.958 1.00 53.66 111 PHE A N 1
ATOM 871 C CA . PHE A 1 111 ? -11.645 21.551 36.990 1.00 53.66 111 PHE A CA 1
ATOM 872 C C . PHE A 1 111 ? -13.034 22.120 37.319 1.00 53.66 111 PHE A C 1
ATOM 874 O O . PHE A 1 111 ? -13.124 23.282 37.680 1.00 53.66 111 PHE A O 1
ATOM 881 N N . VAL A 1 112 ? -14.112 21.341 37.168 1.00 56.44 112 VAL A N 1
ATOM 882 C CA . VAL A 1 112 ? -15.491 21.778 37.492 1.00 56.44 112 VAL A CA 1
ATOM 883 C C . VAL A 1 112 ? -15.886 21.419 38.939 1.00 56.44 112 VAL A C 1
ATOM 885 O O . VAL A 1 112 ? -16.920 21.864 39.418 1.00 56.44 112 VAL A O 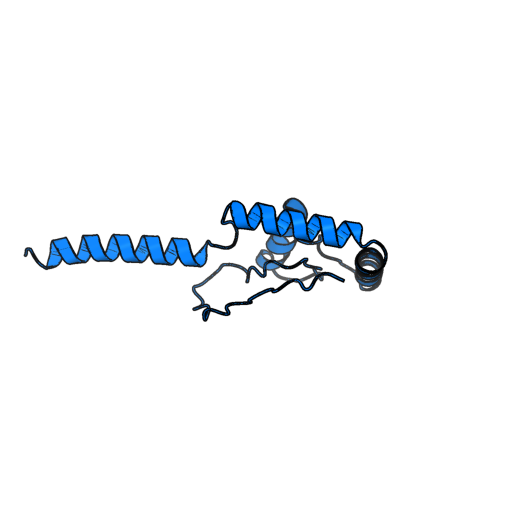1
ATOM 888 N N . ASN A 1 113 ? -15.064 20.625 39.636 1.00 46.84 113 ASN A N 1
ATOM 889 C CA . ASN A 1 113 ? -15.220 20.283 41.060 1.00 46.84 113 ASN A CA 1
ATOM 890 C C . ASN A 1 113 ? -14.225 21.036 41.976 1.00 46.84 113 ASN A C 1
ATOM 892 O O . ASN A 1 113 ? -14.021 20.621 43.117 1.00 46.84 113 ASN A O 1
ATOM 896 N N . LEU A 1 114 ? -13.592 22.097 41.468 1.00 45.91 114 LEU A N 1
ATOM 897 C CA . LEU A 1 114 ? -12.864 23.119 42.231 1.00 45.91 114 LEU A CA 1
ATOM 898 C C . LEU A 1 114 ? -13.678 24.412 42.175 1.00 45.91 114 LEU A C 1
ATOM 900 O O . LEU A 1 114 ? -13.695 25.124 43.198 1.00 45.91 114 LEU A O 1
#

Sequence (114 aa):
MGKYNVKCTTKKSVFGSGTPYFYPIPKLFLQRVGGHEAYGAIYASQRGDGTMECKTKDELIRVLDALLDQKEILRNMNQEILRLHGQKVYSGGYEVVKLLTKGLKGLRKSFVNL

pLDDT: mean 75.87, std 21.76, range [31.86, 97.38]

Secondary structure (DSSP, 8-state):
----------------TT-----SS-EEEE--S-HHHHHHHHHHHHHTSEEEEE-SHHHHHHHHHHHHH-HHHHHHHHHHHHHHHHTTGGGHHHHHHHHHHHHHHHHHHHHS--

Foldseek 3Di:
DDDDDDPPPPDDDDDDPDDPQDDLAQEEAADDDDPSSQVVQVVCVVLLLYHHHDDDPVSSVVVVCCVVVVVVSRVSNNVSSVVVVVVCVVVVVVVVVVVVVVVVVVVVVVVVVD